Protein AF-G8G8V9-F1 (afdb_monomer_lite)

pLDDT: mean 73.93, std 23.08, range [35.62, 98.62]

Structure (mmCIF, N/CA/C/O backbone):
data_AF-G8G8V9-F1
#
_entry.id   AF-G8G8V9-F1
#
loop_
_atom_site.group_PDB
_atom_site.id
_atom_site.type_symbol
_atom_site.label_atom_id
_atom_site.label_alt_id
_atom_site.label_comp_id
_atom_site.label_asym_id
_atom_site.label_entity_id
_atom_site.label_seq_id
_atom_site.pdbx_PDB_ins_code
_atom_site.Cartn_x
_atom_site.Cartn_y
_atom_site.Cartn_z
_atom_site.occupancy
_atom_site.B_iso_or_equiv
_atom_site.auth_seq_id
_atom_site.auth_comp_id
_atom_site.auth_asym_id
_atom_site.auth_atom_id
_atom_site.pdbx_PDB_model_num
ATOM 1 N N . MET A 1 1 ? -20.267 4.477 16.273 1.00 53.75 1 MET A N 1
ATOM 2 C CA . MET A 1 1 ? -20.457 4.510 14.798 1.00 53.75 1 MET A CA 1
ATOM 3 C C . MET A 1 1 ? -21.806 5.152 14.469 1.00 53.75 1 MET A C 1
ATOM 5 O O . MET A 1 1 ? -22.716 5.015 15.273 1.00 53.75 1 MET A O 1
ATOM 9 N N . LYS A 1 2 ? -21.961 5.854 13.332 1.00 58.84 2 LYS A N 1
ATOM 10 C CA . LYS A 1 2 ? -23.275 6.375 12.894 1.00 58.84 2 LYS A CA 1
ATOM 11 C C . LYS A 1 2 ? -24.056 5.266 12.186 1.00 58.84 2 LYS A C 1
ATOM 13 O O . LYS A 1 2 ? -23.581 4.728 11.192 1.00 58.84 2 LYS A O 1
ATOM 18 N N . LEU A 1 3 ? -25.233 4.934 12.708 1.00 67.25 3 LEU A N 1
ATOM 19 C CA . LEU A 1 3 ? -26.160 3.991 12.079 1.00 67.25 3 LEU A CA 1
ATOM 20 C C . LEU A 1 3 ? -26.770 4.607 10.803 1.00 67.25 3 LEU A C 1
ATOM 22 O O . LEU A 1 3 ? -26.912 5.832 10.729 1.00 67.25 3 LEU A O 1
ATOM 26 N N . PRO A 1 4 ? -27.129 3.787 9.799 1.00 73.88 4 PRO A N 1
ATOM 27 C CA . PRO A 1 4 ? -27.747 4.276 8.571 1.00 73.88 4 PRO A CA 1
ATOM 28 C C . PRO A 1 4 ? -29.071 5.001 8.853 1.00 73.88 4 PRO A C 1
ATOM 30 O O . PRO A 1 4 ? -29.850 4.602 9.719 1.00 73.88 4 PRO A O 1
ATOM 33 N N . SER A 1 5 ? -29.348 6.056 8.079 1.00 70.88 5 SER A N 1
ATOM 34 C CA . SER A 1 5 ? -30.536 6.917 8.220 1.00 70.88 5 SER A CA 1
ATOM 35 C C . SER A 1 5 ? -31.873 6.189 8.018 1.00 70.88 5 SER A C 1
ATOM 37 O O . SER A 1 5 ? -32.921 6.721 8.379 1.00 70.88 5 SER A O 1
ATOM 39 N N . SER A 1 6 ? -31.847 4.961 7.492 1.00 74.81 6 SER A N 1
ATOM 40 C CA . SER A 1 6 ? -33.003 4.063 7.385 1.00 74.81 6 SER A CA 1
ATOM 41 C C . SER A 1 6 ? -33.530 3.572 8.743 1.00 74.81 6 SER A C 1
ATOM 43 O O . SER A 1 6 ? -34.653 3.067 8.823 1.00 74.81 6 SER A O 1
ATOM 45 N N . VAL A 1 7 ? -32.762 3.737 9.827 1.00 77.56 7 VAL A N 1
ATOM 46 C CA . VAL A 1 7 ? -33.172 3.399 11.193 1.00 77.56 7 VAL A CA 1
ATOM 47 C C . VAL A 1 7 ? -33.622 4.676 11.906 1.00 77.56 7 VAL A C 1
ATOM 49 O O . VAL A 1 7 ? -32.815 5.528 12.261 1.00 77.56 7 VAL A O 1
ATOM 52 N N . GLY A 1 8 ? -34.930 4.835 12.119 1.00 87.25 8 GLY A N 1
ATOM 53 C CA . GLY A 1 8 ? -35.471 6.019 12.797 1.00 87.25 8 GLY A CA 1
ATOM 54 C C . GLY A 1 8 ? -34.939 6.198 14.230 1.00 87.25 8 GLY A C 1
ATOM 55 O O . GLY A 1 8 ? -34.681 5.218 14.929 1.00 87.25 8 GLY A O 1
ATOM 56 N N . GLN A 1 9 ? -34.850 7.448 14.704 1.00 86.69 9 GLN A N 1
ATOM 57 C CA . GLN A 1 9 ? -34.259 7.818 16.007 1.00 86.69 9 GLN A CA 1
ATOM 58 C C . GLN A 1 9 ? -34.787 7.007 17.203 1.00 86.69 9 GLN A C 1
ATOM 60 O O . GLN A 1 9 ? -34.019 6.653 18.092 1.00 86.69 9 GLN A O 1
ATOM 65 N N . LYS A 1 10 ? -36.084 6.667 17.229 1.00 88.75 10 LYS A N 1
ATOM 66 C CA . LYS A 1 10 ? -36.675 5.845 18.301 1.00 88.75 10 LYS A CA 1
ATOM 67 C C . LYS A 1 10 ? -36.079 4.433 18.348 1.00 88.75 10 LYS A C 1
ATOM 69 O O . LYS A 1 10 ? -35.843 3.911 19.431 1.00 88.75 10 LYS A O 1
ATOM 74 N N . LYS A 1 11 ? -35.824 3.831 17.182 1.00 89.12 11 LYS A N 1
ATOM 75 C CA . LYS A 1 11 ? -35.184 2.512 17.077 1.00 89.12 11 LYS A CA 1
ATOM 76 C C . LYS A 1 11 ? -33.714 2.587 17.477 1.00 89.12 11 LYS A C 1
ATOM 78 O O . LYS A 1 11 ? -33.251 1.691 18.165 1.00 89.12 11 LYS A O 1
ATOM 83 N N . ILE A 1 12 ? -33.025 3.671 17.110 1.00 90.12 12 ILE A N 1
ATOM 84 C CA . ILE A 1 12 ? -31.644 3.929 17.541 1.00 90.12 12 ILE A CA 1
ATOM 85 C C . ILE A 1 12 ? -31.573 3.979 19.072 1.00 90.12 12 ILE A C 1
ATOM 87 O O . ILE A 1 12 ? -30.848 3.189 19.659 1.00 90.12 12 ILE A O 1
ATOM 91 N N . LYS A 1 13 ? -32.400 4.807 19.724 1.00 88.25 13 LYS A N 1
ATOM 92 C CA . LYS A 1 13 ? -32.413 4.910 21.194 1.00 88.25 13 LYS A CA 1
ATOM 93 C C . LYS A 1 13 ? -32.796 3.610 21.901 1.00 88.25 13 LYS A C 1
ATOM 95 O O . LYS A 1 13 ? -32.244 3.306 22.949 1.00 88.25 13 LYS A O 1
ATOM 100 N N . ALA A 1 14 ? -33.735 2.844 21.342 1.00 91.81 14 ALA A N 1
ATOM 101 C CA . ALA A 1 14 ? -34.087 1.533 21.888 1.00 91.81 14 ALA A CA 1
ATOM 102 C C . ALA A 1 14 ? -32.897 0.563 21.825 1.00 91.81 14 ALA A C 1
ATOM 104 O O . ALA A 1 14 ? -32.647 -0.165 22.777 1.00 91.81 14 ALA A O 1
ATOM 105 N N . LEU A 1 15 ? -32.138 0.595 20.729 1.00 89.56 15 LEU A N 1
ATOM 106 C CA . LEU A 1 15 ? -30.938 -0.216 20.565 1.00 89.56 15 LEU A CA 1
ATOM 107 C C . LEU A 1 15 ? -29.834 0.212 21.541 1.00 89.56 15 LEU A C 1
ATOM 109 O O . LEU A 1 15 ? -29.215 -0.640 22.167 1.00 89.56 15 LEU A O 1
ATOM 113 N N . GLU A 1 16 ? -29.628 1.520 21.717 1.00 90.44 16 GLU A N 1
ATOM 114 C CA . GLU A 1 16 ? -28.670 2.058 22.690 1.00 90.44 16 GLU A CA 1
ATOM 115 C C . GLU A 1 16 ? -29.008 1.623 24.123 1.00 90.44 16 GLU A C 1
ATOM 117 O O . GLU A 1 16 ? -28.125 1.195 24.862 1.00 90.44 16 GLU A O 1
ATOM 122 N N . GLN A 1 17 ? -30.293 1.672 24.489 1.00 92.25 17 GLN A N 1
ATOM 123 C CA . GLN A 1 17 ? -30.789 1.228 25.791 1.00 92.25 17 GLN A CA 1
ATOM 124 C C . GLN A 1 17 ? -30.564 -0.277 26.011 1.00 92.25 17 GLN A C 1
ATOM 126 O O . GLN A 1 17 ? -30.073 -0.670 27.065 1.00 92.25 17 GLN A O 1
ATOM 131 N N . MET A 1 18 ? -30.856 -1.114 25.008 1.00 93.25 18 MET A N 1
ATOM 132 C CA . MET A 1 18 ? -30.611 -2.562 25.081 1.00 93.25 18 MET A CA 1
ATOM 133 C C . MET A 1 18 ? -29.121 -2.898 25.221 1.00 93.25 18 MET A C 1
ATOM 135 O O . MET A 1 18 ? -28.762 -3.806 25.965 1.00 93.25 18 MET A O 1
ATOM 139 N N . LEU A 1 19 ? -28.243 -2.173 24.519 1.00 91.00 19 LEU A N 1
ATOM 140 C CA . LEU A 1 19 ? -26.793 -2.343 24.653 1.00 91.00 19 LEU A CA 1
ATOM 141 C C . LEU A 1 19 ? -26.322 -1.9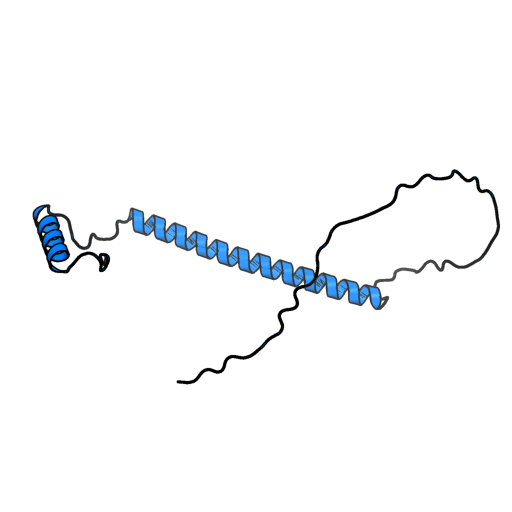76 26.065 1.00 91.00 19 LEU A C 1
ATOM 143 O O . LEU A 1 19 ? -25.534 -2.719 26.648 1.00 91.00 19 LEU A O 1
ATOM 147 N N . LEU A 1 20 ? -26.867 -0.897 26.638 1.00 90.88 20 LEU A N 1
ATOM 148 C CA . LEU A 1 20 ? -26.600 -0.501 28.021 1.00 90.88 20 LEU A CA 1
ATOM 149 C C . LEU A 1 20 ? -27.019 -1.588 29.025 1.00 90.88 20 LEU A C 1
ATOM 151 O O . LEU A 1 20 ? -26.259 -1.907 29.935 1.00 90.88 20 LEU A O 1
ATOM 155 N N . GLU A 1 21 ? -28.210 -2.170 28.851 1.00 93.81 21 GLU A N 1
ATOM 156 C CA . GLU A 1 21 ? -28.740 -3.239 29.713 1.00 93.81 21 GLU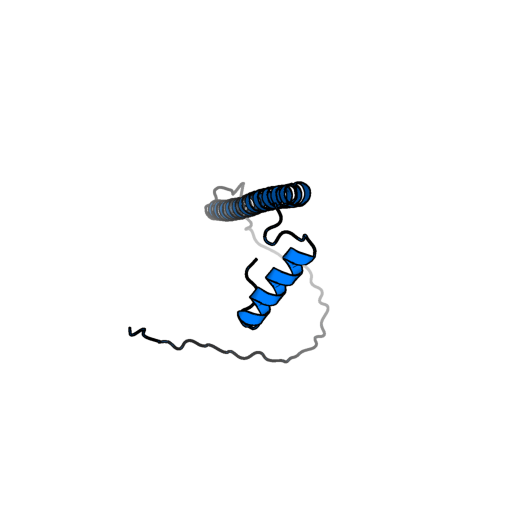 A CA 1
ATOM 157 C C . GLU A 1 21 ? -27.897 -4.520 29.661 1.00 93.81 21 GLU A C 1
ATOM 159 O O . GLU A 1 21 ? -27.762 -5.213 30.667 1.00 93.81 21 GLU A O 1
ATOM 164 N N . LEU A 1 22 ? -27.288 -4.812 28.509 1.00 91.88 22 LEU A N 1
ATOM 165 C CA . LEU A 1 22 ? -26.368 -5.936 28.320 1.00 91.88 22 LEU A CA 1
ATOM 166 C C . LEU A 1 22 ? -24.932 -5.634 28.790 1.00 91.88 22 LEU A C 1
ATOM 168 O O . LEU A 1 22 ? -24.064 -6.498 28.672 1.00 91.88 22 LEU A O 1
ATOM 172 N N . GLY A 1 23 ? -24.662 -4.427 29.302 1.00 84.56 23 GLY A N 1
ATOM 173 C CA . GLY A 1 23 ? -23.324 -3.996 29.715 1.00 84.56 23 GLY A CA 1
ATOM 174 C C . GLY A 1 23 ? -22.353 -3.786 28.548 1.00 84.56 23 GLY A C 1
ATOM 175 O O . GLY A 1 23 ? -21.141 -3.779 28.753 1.00 84.56 23 GLY A O 1
ATOM 176 N N . VAL A 1 24 ? -22.868 -3.634 27.325 1.00 86.88 24 VAL A N 1
ATOM 177 C CA . VAL A 1 24 ? -22.065 -3.405 26.121 1.00 86.88 24 VAL A CA 1
ATOM 178 C C . VAL A 1 24 ? -21.821 -1.909 25.958 1.00 86.88 24 VAL A C 1
ATOM 180 O O . VAL A 1 24 ? -22.754 -1.113 25.848 1.00 86.88 24 VAL A O 1
ATOM 183 N N . GLU A 1 25 ? -20.549 -1.521 25.916 1.00 83.38 25 GLU A N 1
ATOM 184 C CA . GLU A 1 25 ? -20.152 -0.131 25.716 1.00 83.38 25 GLU A CA 1
ATOM 185 C C . GLU A 1 25 ? -20.573 0.372 24.321 1.00 83.38 25 GLU A C 1
ATOM 187 O O . GLU A 1 25 ? -20.298 -0.255 23.299 1.00 83.38 25 GLU A O 1
ATOM 192 N N . LEU A 1 26 ? -21.231 1.535 24.267 1.00 80.38 26 LEU A N 1
ATOM 193 C CA . LEU A 1 26 ? -21.700 2.179 23.024 1.00 80.38 26 LEU A CA 1
ATOM 194 C C . LEU A 1 26 ? -20.558 2.692 22.133 1.00 80.38 26 LEU A C 1
ATOM 196 O O . LEU A 1 26 ? -20.710 2.861 20.918 1.00 80.38 26 LEU A O 1
ATOM 200 N N . SER A 1 27 ? -19.417 2.966 22.752 1.00 76.75 27 SER A N 1
ATOM 201 C CA . SER A 1 27 ? -18.197 3.458 22.129 1.00 76.75 27 SER A CA 1
ATOM 202 C C . SER A 1 27 ? -17.018 2.652 22.663 1.00 76.75 27 SER A C 1
ATOM 204 O O . SER A 1 27 ? -16.251 3.187 23.460 1.00 76.75 27 SER A O 1
ATOM 206 N N . PRO A 1 28 ? -16.891 1.371 22.274 1.00 77.31 28 PRO A N 1
ATOM 207 C CA . PRO A 1 28 ? -15.802 0.550 22.767 1.00 77.31 28 PRO A CA 1
ATOM 208 C C . PRO A 1 28 ? -14.474 1.216 22.423 1.00 77.31 28 PRO A C 1
ATOM 210 O O . PRO A 1 28 ? -14.281 1.715 21.306 1.00 77.31 28 PRO A O 1
ATOM 213 N N . THR A 1 29 ? -13.567 1.232 23.395 1.00 78.38 29 THR A N 1
ATOM 214 C CA . THR A 1 29 ? -12.202 1.704 23.161 1.00 78.38 29 THR A CA 1
ATOM 215 C C . THR A 1 29 ? -11.575 0.849 22.050 1.00 78.38 29 THR A C 1
ATOM 217 O O . THR A 1 29 ? -11.734 -0.375 22.083 1.00 78.38 29 THR A O 1
ATOM 220 N N . PRO A 1 30 ? -10.896 1.446 21.048 1.00 80.50 30 PRO A N 1
ATOM 221 C CA . PRO A 1 30 ? -10.215 0.677 20.014 1.00 80.50 30 PRO A CA 1
ATOM 222 C C . PRO A 1 30 ? -9.285 -0.345 20.664 1.00 80.50 30 PRO A C 1
ATOM 224 O O . PRO A 1 30 ? -8.449 0.024 21.489 1.00 80.50 30 PRO A O 1
ATOM 227 N N . THR A 1 31 ? -9.448 -1.621 20.323 1.00 88.06 31 THR A N 1
ATOM 228 C CA . THR A 1 31 ? -8.590 -2.669 20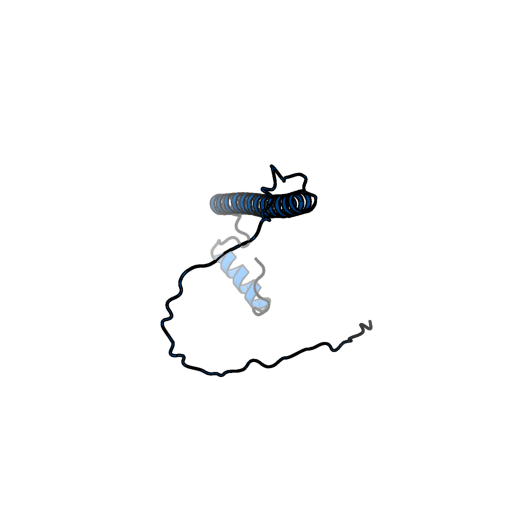.875 1.00 88.06 31 THR A CA 1
ATOM 229 C C . THR A 1 31 ? -7.159 -2.466 20.390 1.00 88.06 31 THR A C 1
ATOM 231 O O . THR A 1 31 ? -6.936 -2.050 19.250 1.00 88.06 31 THR A O 1
ATOM 234 N N . GLU A 1 32 ? -6.180 -2.763 21.245 1.00 90.19 32 GLU A N 1
ATOM 235 C CA . GLU A 1 32 ? -4.760 -2.617 20.896 1.00 90.19 32 GLU A CA 1
ATOM 236 C C . GLU A 1 32 ? -4.403 -3.408 19.632 1.00 90.19 32 GLU A C 1
ATOM 238 O O 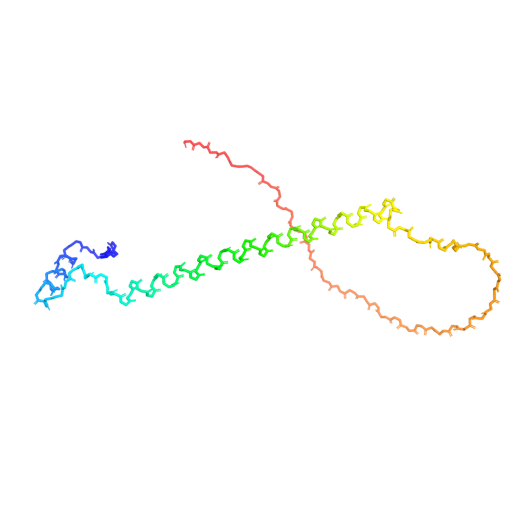. GLU A 1 32 ? -3.686 -2.903 18.772 1.00 90.19 32 GLU A O 1
ATOM 243 N N . GLU A 1 33 ? -4.980 -4.600 19.470 1.00 92.25 33 GLU A N 1
ATOM 244 C CA . GLU A 1 33 ? -4.825 -5.442 18.280 1.00 92.25 33 GLU A CA 1
ATOM 245 C C . GLU A 1 33 ? -5.322 -4.745 17.004 1.00 92.25 33 GLU A C 1
ATOM 247 O O . GLU A 1 33 ? -4.600 -4.685 16.009 1.00 92.25 33 GLU A O 1
ATOM 252 N N . LEU A 1 34 ? -6.517 -4.142 17.040 1.00 91.50 34 LEU A N 1
ATOM 253 C CA . LEU A 1 34 ? -7.070 -3.430 15.887 1.00 91.50 34 LEU A CA 1
ATOM 254 C C . LEU A 1 34 ? -6.219 -2.206 15.530 1.00 91.50 34 LEU A C 1
ATOM 256 O O . LEU A 1 34 ? -5.976 -1.932 14.355 1.00 91.50 34 LEU A O 1
ATOM 260 N N . VAL A 1 35 ? -5.755 -1.473 16.544 1.00 93.56 35 VAL A N 1
ATOM 261 C CA . VAL A 1 35 ? -4.864 -0.321 16.359 1.00 93.56 35 VAL A CA 1
ATOM 262 C C . VAL A 1 35 ? -3.527 -0.763 15.763 1.00 93.56 35 VAL A C 1
ATOM 264 O O . VAL A 1 35 ? -3.007 -0.086 14.875 1.00 93.56 35 VAL A O 1
ATOM 267 N N . HIS A 1 36 ? -2.976 -1.890 16.213 1.00 95.06 36 HIS A N 1
ATOM 268 C CA . HIS A 1 36 ? -1.733 -2.445 15.689 1.00 95.06 36 HIS A CA 1
ATOM 269 C C . HIS A 1 36 ? -1.871 -2.831 14.212 1.00 95.06 36 HIS A C 1
ATOM 271 O O . HIS A 1 36 ? -1.152 -2.279 13.380 1.00 95.06 36 HIS A O 1
ATOM 277 N N . MET A 1 37 ? -2.865 -3.660 13.874 1.00 95.88 37 MET A N 1
ATOM 278 C CA . MET A 1 37 ? -3.138 -4.084 12.494 1.00 95.88 37 MET A CA 1
ATOM 279 C C . MET A 1 37 ? -3.371 -2.896 11.555 1.00 95.88 37 MET A C 1
ATOM 281 O O . MET A 1 37 ? -2.899 -2.880 10.420 1.00 95.88 37 MET A O 1
ATOM 285 N N . PHE A 1 38 ? -4.092 -1.871 12.019 1.00 95.50 38 PHE A N 1
ATOM 286 C CA . PHE A 1 38 ? -4.343 -0.680 11.213 1.00 95.50 38 PHE A CA 1
ATOM 287 C C . PHE A 1 38 ? -3.064 0.131 10.961 1.00 95.50 38 PHE A C 1
ATOM 289 O O . PHE A 1 38 ? -2.873 0.670 9.870 1.00 95.50 38 PHE A O 1
ATOM 296 N N . ASN A 1 39 ? -2.176 0.224 11.951 1.00 95.50 39 ASN A N 1
ATOM 297 C CA . ASN A 1 39 ? -0.901 0.921 11.803 1.00 95.50 39 ASN A CA 1
ATOM 298 C C . ASN A 1 39 ? 0.095 0.156 10.926 1.00 95.50 39 ASN A C 1
ATOM 300 O O . ASN A 1 39 ? 0.843 0.795 10.182 1.00 95.50 39 ASN A O 1
ATOM 304 N N . GLU A 1 40 ? 0.086 -1.174 10.984 1.00 98.06 40 GLU A N 1
ATOM 305 C CA . GLU A 1 40 ? 0.857 -2.035 10.086 1.00 98.06 40 GLU A CA 1
ATOM 306 C C . GLU A 1 40 ? 0.400 -1.824 8.638 1.00 98.06 40 GLU A C 1
ATOM 308 O O . GLU A 1 40 ? 1.184 -1.366 7.808 1.00 98.06 40 GLU A O 1
ATOM 313 N N . LEU A 1 41 ? -0.908 -1.945 8.382 1.00 98.12 41 LEU A N 1
ATOM 314 C CA . LEU A 1 41 ? -1.496 -1.662 7.071 1.00 98.12 41 LEU A CA 1
ATOM 315 C C . LEU A 1 41 ? -1.170 -0.245 6.576 1.00 98.12 41 LEU A C 1
ATOM 317 O O . LEU A 1 41 ? -0.862 -0.041 5.403 1.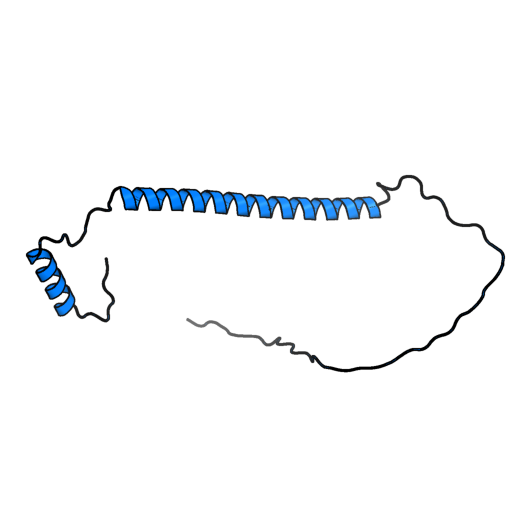00 98.12 41 LEU A O 1
ATOM 321 N N . ARG A 1 42 ? -1.235 0.762 7.454 1.00 97.94 42 ARG A N 1
ATOM 322 C CA . ARG A 1 42 ? -0.880 2.141 7.093 1.00 97.94 42 ARG A CA 1
ATOM 323 C C . ARG A 1 42 ? 0.582 2.245 6.656 1.00 97.94 42 ARG A C 1
ATOM 325 O O . ARG A 1 42 ? 0.866 2.971 5.708 1.00 97.94 42 ARG A O 1
ATOM 332 N N . SER A 1 43 ? 1.483 1.544 7.338 1.00 98.44 43 SER A N 1
ATOM 333 C CA . SER A 1 43 ? 2.910 1.524 7.002 1.00 98.44 43 SER A CA 1
ATOM 334 C C . SER A 1 43 ? 3.145 0.854 5.645 1.00 98.44 43 SER A C 1
ATOM 336 O O . SER A 1 43 ? 3.853 1.413 4.809 1.00 98.44 43 SER A O 1
ATOM 338 N N . ASP A 1 44 ? 2.458 -0.257 5.371 1.00 98.31 44 ASP A N 1
ATOM 339 C CA . ASP A 1 44 ? 2.514 -0.944 4.075 1.00 98.31 44 ASP A CA 1
ATOM 340 C C . ASP A 1 44 ? 2.004 -0.068 2.927 1.00 98.31 44 ASP A C 1
ATOM 342 O O . ASP A 1 44 ? 2.606 -0.013 1.854 1.00 98.31 44 ASP A O 1
ATOM 346 N N . LEU A 1 45 ? 0.904 0.657 3.145 1.00 98.31 45 LEU A N 1
ATOM 347 C CA . LEU A 1 45 ? 0.351 1.569 2.144 1.00 98.31 45 LEU A CA 1
ATOM 348 C C . LEU A 1 45 ? 1.294 2.735 1.835 1.00 98.31 45 LEU A C 1
ATOM 350 O O . LEU A 1 45 ? 1.383 3.149 0.677 1.00 98.31 45 LEU A O 1
ATOM 354 N N . VAL A 1 46 ? 1.998 3.256 2.844 1.00 98.50 46 VAL A N 1
ATOM 355 C CA . VAL A 1 46 ? 3.027 4.288 2.648 1.00 98.50 46 VAL A CA 1
ATOM 356 C C . VAL A 1 46 ? 4.166 3.731 1.798 1.00 98.50 46 VAL A C 1
ATOM 358 O O . VAL A 1 46 ? 4.481 4.318 0.764 1.00 98.50 46 VAL A O 1
ATOM 361 N N . LEU A 1 47 ? 4.705 2.563 2.161 1.00 98.44 47 LEU A N 1
ATOM 362 C CA . LEU A 1 47 ? 5.770 1.908 1.401 1.00 98.44 47 LEU A CA 1
ATOM 363 C C . LEU A 1 47 ? 5.352 1.640 -0.052 1.00 98.44 47 LEU A C 1
ATOM 365 O O . LEU A 1 47 ? 6.099 1.918 -0.988 1.00 98.44 47 LEU A O 1
ATOM 369 N N . LEU A 1 48 ? 4.132 1.143 -0.264 1.00 98.38 48 LEU A N 1
ATOM 370 C CA . LEU A 1 48 ? 3.589 0.912 -1.600 1.00 98.38 48 LEU A CA 1
ATOM 371 C C . LEU A 1 48 ? 3.555 2.202 -2.428 1.00 98.38 48 LEU A C 1
ATOM 373 O O . LEU A 1 48 ? 3.862 2.179 -3.620 1.00 98.38 48 LEU A O 1
ATOM 377 N N . TYR A 1 49 ? 3.172 3.325 -1.818 1.00 98.62 49 TYR A N 1
ATOM 378 C CA . TYR A 1 49 ? 3.127 4.610 -2.507 1.00 98.62 49 TYR A CA 1
ATOM 379 C C . TYR A 1 49 ? 4.527 5.098 -2.895 1.00 98.62 49 TYR A C 1
ATOM 381 O O . TYR A 1 49 ? 4.729 5.521 -4.036 1.00 98.62 49 TYR A O 1
ATOM 389 N N . GLU A 1 50 ? 5.497 4.976 -1.988 1.00 98.56 50 GLU A N 1
ATOM 390 C CA . GLU A 1 50 ? 6.904 5.294 -2.252 1.00 98.56 50 GLU A CA 1
ATOM 391 C C . GLU A 1 50 ? 7.460 4.450 -3.404 1.00 98.56 50 GLU A C 1
ATOM 393 O O . GLU A 1 50 ? 8.055 4.991 -4.337 1.00 98.56 50 GLU A O 1
ATOM 398 N N . LEU A 1 51 ? 7.188 3.139 -3.408 1.00 98.62 51 LEU A N 1
ATOM 399 C CA . LEU A 1 51 ? 7.592 2.246 -4.495 1.00 98.62 51 LEU A CA 1
ATOM 400 C C . LEU A 1 51 ? 6.949 2.640 -5.825 1.00 98.62 51 LEU A C 1
ATOM 402 O O . LEU A 1 51 ? 7.641 2.719 -6.837 1.00 98.62 51 LEU A O 1
ATOM 406 N N . LYS A 1 52 ? 5.642 2.926 -5.840 1.00 98.62 52 LYS A N 1
ATOM 407 C CA . LYS A 1 52 ? 4.957 3.376 -7.061 1.00 98.62 52 LYS A CA 1
ATOM 408 C C . LYS A 1 52 ? 5.577 4.656 -7.612 1.00 98.62 52 LYS A C 1
ATOM 410 O O . LYS A 1 52 ? 5.745 4.775 -8.824 1.00 98.62 52 LYS A O 1
ATOM 415 N N . GLN A 1 53 ? 5.924 5.598 -6.738 1.00 98.62 53 GLN A N 1
ATOM 416 C CA . GLN A 1 53 ? 6.566 6.844 -7.137 1.00 98.62 53 GLN A CA 1
ATOM 417 C C . GLN A 1 53 ? 7.985 6.606 -7.670 1.00 98.62 53 GLN A C 1
ATOM 419 O O . GLN A 1 53 ? 8.342 7.164 -8.708 1.00 98.62 53 GLN A O 1
ATOM 424 N N . ALA A 1 54 ? 8.763 5.737 -7.020 1.00 98.50 54 ALA A N 1
ATOM 425 C CA . ALA A 1 54 ? 10.087 5.344 -7.489 1.00 98.50 5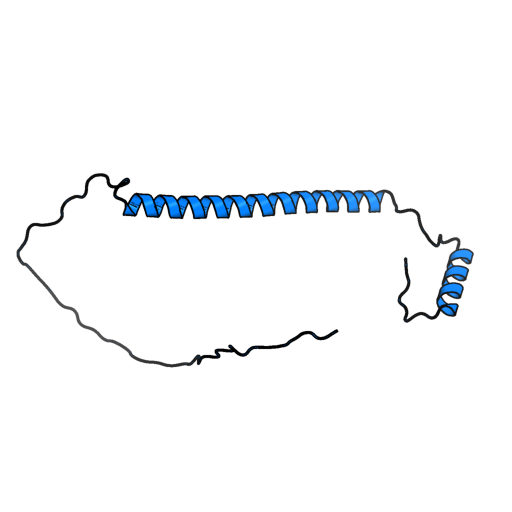4 ALA A CA 1
ATOM 426 C C . ALA A 1 54 ? 10.024 4.669 -8.870 1.00 98.50 54 ALA A C 1
ATOM 428 O O . ALA A 1 54 ? 10.775 5.046 -9.767 1.00 98.50 54 ALA A O 1
ATOM 429 N N . CYS A 1 55 ? 9.083 3.741 -9.080 1.00 98.50 55 CYS A N 1
ATOM 430 C CA . CYS A 1 55 ? 8.860 3.101 -10.378 1.00 98.50 55 CYS A CA 1
ATOM 431 C C . CYS A 1 55 ? 8.533 4.125 -11.471 1.00 98.50 55 CYS A C 1
ATOM 433 O O . CYS A 1 55 ? 9.182 4.124 -12.515 1.00 98.50 55 CYS A O 1
ATOM 435 N N . ALA A 1 56 ? 7.586 5.032 -11.213 1.00 98.56 56 ALA A N 1
ATOM 436 C CA . ALA A 1 56 ? 7.226 6.079 -12.167 1.00 98.56 56 ALA A CA 1
ATOM 437 C C . ALA A 1 56 ? 8.424 6.985 -12.510 1.00 98.56 56 ALA A C 1
ATOM 439 O O . ALA A 1 56 ? 8.611 7.358 -13.670 1.00 98.56 56 ALA A O 1
ATOM 440 N N . ASN A 1 57 ? 9.272 7.304 -11.525 1.00 98.56 57 ASN A N 1
ATOM 441 C CA . ASN A 1 57 ? 10.486 8.080 -11.763 1.00 98.56 57 ASN A CA 1
ATOM 442 C C . ASN A 1 57 ? 11.493 7.323 -12.644 1.00 98.56 57 ASN A C 1
ATOM 444 O O . ASN A 1 57 ? 12.020 7.887 -13.599 1.00 98.56 57 ASN A O 1
ATOM 448 N N . CYS A 1 58 ? 11.719 6.034 -12.378 1.00 98.62 58 CYS A N 1
ATOM 449 C CA . CYS A 1 58 ? 12.606 5.209 -13.200 1.00 98.62 58 CYS A CA 1
ATOM 450 C C . CYS A 1 58 ? 12.116 5.094 -14.652 1.00 98.62 58 CYS A C 1
ATOM 452 O O . CYS A 1 58 ? 12.921 5.170 -15.581 1.00 98.62 58 CYS A O 1
ATOM 454 N N . GLU A 1 59 ? 10.809 4.933 -14.865 1.00 98.56 59 GLU A N 1
ATOM 455 C CA . GLU A 1 59 ? 10.217 4.906 -16.207 1.00 98.56 59 GLU A CA 1
ATOM 456 C C . GLU A 1 59 ? 10.447 6.224 -16.953 1.00 98.56 59 GLU A C 1
ATOM 458 O O . GLU A 1 59 ? 10.855 6.210 -18.119 1.00 98.56 59 GLU A O 1
ATOM 463 N N . TYR A 1 60 ? 10.246 7.354 -16.271 1.00 98.62 60 TYR A N 1
ATOM 464 C CA . TYR A 1 60 ? 10.503 8.679 -16.826 1.00 98.62 60 TYR A CA 1
ATOM 465 C C . TYR A 1 60 ? 11.979 8.869 -17.202 1.00 98.62 60 TYR A C 1
ATOM 467 O O . TYR A 1 60 ? 12.288 9.256 -18.332 1.00 98.62 60 TYR A O 1
ATOM 475 N N . GLU A 1 61 ? 12.904 8.558 -16.292 1.00 98.44 61 GLU A N 1
ATOM 476 C CA . GLU A 1 61 ? 14.344 8.675 -16.546 1.00 98.44 61 GLU A CA 1
ATOM 477 C C . GLU A 1 61 ? 14.787 7.804 -17.725 1.00 98.44 61 GLU A C 1
ATOM 479 O O . GLU A 1 61 ? 15.567 8.242 -18.573 1.00 98.44 61 GLU A O 1
ATOM 484 N N . LEU A 1 62 ? 14.241 6.592 -17.830 1.00 98.31 62 LEU A N 1
ATOM 485 C CA . LEU A 1 62 ? 14.518 5.673 -18.925 1.00 98.31 62 LEU A CA 1
ATOM 486 C C . LEU A 1 62 ? 13.986 6.195 -20.268 1.00 98.31 62 LEU A C 1
ATOM 488 O O . LEU A 1 62 ? 14.695 6.119 -21.275 1.00 98.31 62 LEU A O 1
ATOM 492 N N . GLN A 1 63 ? 12.777 6.758 -20.304 1.00 98.44 63 GLN A N 1
ATOM 493 C CA . GLN A 1 63 ? 12.245 7.413 -21.506 1.00 98.44 63 GLN A CA 1
ATOM 494 C C . GLN A 1 63 ? 13.095 8.623 -21.912 1.00 98.44 63 GLN A C 1
ATOM 496 O O . GLN A 1 63 ? 13.463 8.758 -23.082 1.00 98.44 63 GLN A O 1
ATOM 501 N N . MET A 1 64 ? 13.471 9.464 -20.948 1.00 98.19 64 MET A N 1
ATOM 502 C CA . MET A 1 64 ? 14.340 10.618 -21.176 1.00 98.19 64 MET A CA 1
ATOM 503 C C . MET A 1 64 ? 15.705 10.190 -21.737 1.00 98.19 64 MET A C 1
ATOM 505 O O . MET A 1 64 ? 16.213 10.799 -22.684 1.00 98.19 64 MET A O 1
ATOM 509 N N . LEU A 1 65 ? 16.287 9.115 -21.196 1.00 98.00 65 LEU A N 1
ATOM 510 C CA . LEU A 1 65 ? 17.562 8.578 -21.659 1.00 98.00 65 LEU A CA 1
ATOM 511 C C . LEU A 1 65 ? 17.467 8.028 -23.088 1.00 98.00 65 LEU A C 1
ATOM 513 O O . LEU A 1 65 ? 18.345 8.318 -23.901 1.00 98.00 65 LEU A O 1
ATOM 517 N N . ARG A 1 66 ? 16.390 7.301 -23.419 1.00 97.62 66 ARG A N 1
ATOM 518 C CA . ARG A 1 66 ? 16.119 6.818 -24.787 1.00 97.62 66 ARG A CA 1
ATOM 519 C C . ARG A 1 66 ? 16.031 7.971 -25.780 1.00 97.62 66 ARG A C 1
ATOM 521 O O . ARG A 1 66 ? 16.748 7.962 -26.777 1.00 97.62 66 ARG A O 1
ATOM 528 N N . HIS A 1 67 ? 15.253 9.006 -25.463 1.00 97.56 67 HIS A N 1
ATOM 529 C CA . HIS A 1 67 ? 15.126 10.179 -26.327 1.00 97.56 67 HIS A CA 1
ATOM 530 C C . HIS A 1 67 ? 16.479 10.881 -26.546 1.00 97.56 67 HIS A C 1
ATOM 532 O O . HIS A 1 67 ? 16.835 11.241 -27.671 1.00 97.56 67 HIS A O 1
ATOM 538 N N . ARG A 1 68 ? 17.278 11.042 -25.481 1.00 96.25 68 ARG A N 1
ATOM 539 C CA . ARG A 1 68 ? 18.628 11.619 -25.582 1.00 96.25 68 ARG A CA 1
ATOM 540 C C . ARG A 1 68 ? 19.551 10.758 -26.445 1.00 96.25 68 ARG A C 1
ATOM 542 O O . ARG A 1 68 ? 20.290 11.303 -27.263 1.00 96.25 68 ARG A O 1
ATOM 549 N N . HIS A 1 69 ? 19.508 9.440 -26.279 1.00 96.06 69 HIS A N 1
ATOM 550 C CA . HIS A 1 69 ? 20.292 8.506 -27.081 1.00 96.06 69 HIS A CA 1
ATOM 551 C C . HIS A 1 69 ? 19.922 8.594 -28.570 1.00 96.06 69 HIS A C 1
ATOM 553 O O . HIS A 1 69 ? 20.801 8.740 -29.415 1.00 96.06 69 HIS A O 1
ATOM 559 N N . GLU A 1 70 ? 18.631 8.596 -28.899 1.00 95.69 70 GLU A N 1
ATOM 560 C CA . GLU A 1 70 ? 18.140 8.744 -30.276 1.00 95.69 70 GLU A CA 1
ATOM 561 C C . GLU A 1 70 ? 18.525 10.094 -30.898 1.00 95.69 70 GLU A C 1
ATOM 563 O O . GLU A 1 70 ? 18.851 10.170 -32.084 1.00 95.69 70 GLU A O 1
ATOM 568 N N . ALA A 1 71 ? 18.521 11.176 -30.116 1.00 94.06 71 ALA A N 1
ATOM 569 C CA . ALA A 1 71 ? 19.001 12.478 -30.572 1.00 94.06 71 ALA A CA 1
ATOM 570 C C . ALA A 1 71 ? 20.507 12.457 -30.894 1.00 94.06 71 ALA A C 1
ATOM 572 O O . ALA A 1 71 ? 20.911 12.960 -31.941 1.00 94.06 71 ALA A O 1
ATOM 573 N N . LEU A 1 72 ? 21.329 11.831 -30.044 1.00 93.50 72 LEU A N 1
ATOM 574 C CA . LEU A 1 72 ? 22.775 11.701 -30.264 1.00 93.50 72 LEU A CA 1
ATOM 575 C C . LEU A 1 72 ? 23.115 10.792 -31.452 1.00 93.50 72 LEU A C 1
ATOM 577 O O . LEU A 1 72 ? 24.026 11.107 -32.219 1.00 93.50 72 LEU A O 1
ATOM 581 N N . ALA A 1 73 ? 22.369 9.699 -31.630 1.00 92.12 73 ALA A N 1
ATOM 582 C CA . ALA A 1 73 ? 22.500 8.821 -32.787 1.00 92.12 73 ALA A CA 1
ATOM 583 C C . ALA A 1 73 ? 22.180 9.573 -34.090 1.00 92.12 73 ALA A C 1
ATOM 585 O O . ALA A 1 73 ? 22.958 9.516 -35.039 1.00 92.12 73 ALA A O 1
ATOM 586 N N . ARG A 1 74 ? 21.089 10.356 -34.112 1.00 90.94 74 ARG A N 1
ATOM 587 C CA . ARG A 1 74 ? 20.723 11.207 -35.260 1.00 90.94 74 ARG A CA 1
ATOM 588 C C . ARG A 1 74 ? 21.727 12.325 -35.530 1.00 90.94 74 ARG A C 1
ATOM 590 O O . ARG A 1 74 ? 21.965 12.651 -36.686 1.00 90.94 74 ARG A O 1
ATOM 597 N N . ALA A 1 75 ? 22.332 12.891 -34.488 1.00 88.94 75 ALA A N 1
ATOM 598 C CA . ALA A 1 75 ? 23.366 13.917 -34.614 1.00 88.94 75 ALA A CA 1
ATOM 599 C C . ALA A 1 75 ? 24.723 13.366 -35.101 1.00 88.94 75 ALA A C 1
ATOM 601 O O . ALA A 1 75 ? 25.680 14.127 -35.213 1.00 88.94 75 ALA A O 1
ATOM 602 N N . GLY A 1 76 ? 24.837 12.054 -35.352 1.00 77.75 76 GLY A N 1
ATOM 603 C CA . GLY A 1 76 ? 26.077 11.414 -35.801 1.00 77.75 76 GLY A CA 1
ATOM 604 C C . GLY A 1 76 ? 27.163 11.318 -34.723 1.00 77.75 76 GLY A C 1
ATOM 605 O O . GLY A 1 76 ? 28.254 10.836 -35.002 1.00 77.75 76 GLY A O 1
ATOM 606 N N . VAL A 1 77 ? 26.871 11.728 -33.483 1.00 67.88 77 VAL A N 1
ATOM 607 C CA . VAL A 1 77 ? 27.833 11.763 -32.365 1.00 67.88 77 VAL A CA 1
ATOM 608 C C . VAL A 1 77 ? 28.161 10.358 -31.842 1.00 67.88 77 VAL A C 1
ATOM 610 O O . VAL A 1 77 ? 29.230 10.145 -31.281 1.00 67.88 77 VAL A O 1
ATOM 613 N N . LEU A 1 78 ? 27.275 9.381 -32.063 1.00 61.50 78 LEU A N 1
ATOM 614 C CA . LEU A 1 78 ? 27.507 7.966 -31.733 1.00 61.50 78 LEU A CA 1
ATOM 615 C C . LEU A 1 78 ? 28.020 7.135 -32.931 1.00 61.50 78 LEU A C 1
ATOM 617 O O . LEU A 1 78 ? 28.126 5.915 -32.832 1.00 61.50 78 LEU A O 1
ATOM 621 N N . GLY A 1 79 ? 28.344 7.775 -34.061 1.00 55.44 79 GLY A N 1
ATOM 622 C CA . GLY A 1 79 ? 28.865 7.112 -35.258 1.00 55.44 79 GLY A CA 1
ATOM 623 C C . GLY A 1 79 ? 30.372 6.838 -35.189 1.00 55.44 79 GLY A C 1
ATOM 624 O O . GLY A 1 79 ? 31.170 7.669 -35.612 1.00 55.44 79 GLY A O 1
ATOM 625 N N . GLY A 1 80 ? 30.762 5.652 -34.711 1.00 56.25 80 GLY A N 1
ATOM 626 C CA . GLY A 1 80 ? 32.018 4.993 -35.116 1.00 56.25 80 GLY A CA 1
ATOM 627 C C . GLY A 1 80 ? 31.877 4.380 -36.522 1.00 56.25 80 GLY A C 1
ATOM 628 O O . GLY A 1 80 ? 30.752 4.129 -36.949 1.00 56.25 80 GLY A O 1
ATOM 629 N N . PRO A 1 81 ? 32.982 4.197 -37.270 1.00 48.22 81 PRO A N 1
ATOM 630 C CA . PRO A 1 81 ? 33.095 4.593 -38.670 1.00 48.22 81 PRO A CA 1
ATOM 631 C C . PRO A 1 81 ? 32.012 3.972 -39.552 1.00 48.22 81 PRO A C 1
ATOM 633 O O . PRO A 1 81 ? 31.888 2.751 -39.653 1.00 48.22 81 PRO A O 1
ATOM 636 N N . ALA A 1 82 ? 31.283 4.843 -40.252 1.00 48.28 82 ALA A N 1
ATOM 637 C CA . ALA A 1 82 ? 30.548 4.465 -41.443 1.00 48.28 82 ALA A CA 1
ATOM 638 C C . ALA A 1 82 ? 31.518 3.733 -42.377 1.00 48.28 82 ALA A C 1
ATOM 640 O O . ALA A 1 82 ? 32.464 4.328 -42.890 1.00 48.28 82 ALA A O 1
ATOM 641 N N . THR A 1 83 ? 31.301 2.438 -42.580 1.00 49.06 83 THR A N 1
ATOM 642 C CA . THR A 1 83 ? 31.789 1.768 -43.779 1.00 49.06 83 THR A CA 1
ATOM 643 C C . THR A 1 83 ? 31.013 2.384 -44.942 1.00 49.06 83 THR A C 1
ATOM 645 O O . THR A 1 83 ? 29.787 2.258 -44.985 1.00 49.06 83 THR A O 1
ATOM 648 N N . PRO A 1 84 ? 31.664 3.113 -45.865 1.00 44.97 84 PRO A N 1
ATOM 649 C CA . PRO A 1 84 ? 30.966 3.608 -47.032 1.00 44.97 84 PRO A CA 1
ATOM 650 C C . PRO A 1 84 ? 30.742 2.415 -47.958 1.00 44.97 84 PRO A C 1
ATOM 652 O O . PRO A 1 84 ? 31.640 1.970 -48.670 1.00 44.97 84 PRO A O 1
ATOM 655 N N . ALA A 1 85 ? 29.528 1.876 -47.939 1.00 50.59 85 ALA A N 1
ATOM 656 C CA . ALA A 1 85 ? 29.038 1.084 -49.048 1.00 50.59 85 ALA A CA 1
ATOM 657 C C . ALA A 1 85 ? 28.871 2.019 -50.255 1.00 50.59 85 ALA A C 1
ATOM 659 O O . ALA A 1 85 ? 27.907 2.778 -50.307 1.00 50.59 85 ALA A O 1
ATOM 660 N N . SER A 1 86 ? 29.812 1.991 -51.206 1.00 45.94 86 SER A N 1
ATOM 661 C CA . SER A 1 86 ? 29.502 2.224 -52.624 1.00 45.94 86 SER A CA 1
ATOM 662 C C . SER A 1 86 ? 30.664 1.856 -53.554 1.00 45.94 86 SER A C 1
ATOM 664 O O . SER A 1 86 ? 31.756 2.413 -53.456 1.00 45.94 86 SER A O 1
ATOM 666 N N . GLY A 1 87 ? 30.392 0.944 -54.488 1.00 35.91 87 GLY A N 1
ATOM 667 C CA . GLY A 1 87 ? 31.238 0.574 -55.626 1.00 35.91 87 GLY A CA 1
ATOM 668 C C . GLY A 1 87 ? 30.617 -0.609 -56.399 1.00 35.91 87 GLY A C 1
ATOM 669 O O . GLY A 1 87 ? 30.392 -1.638 -55.768 1.00 35.91 87 GLY A O 1
ATOM 670 N N . PRO A 1 88 ? 30.273 -0.492 -57.702 1.00 52.34 88 PRO A N 1
ATOM 671 C CA . PRO A 1 88 ? 29.258 -1.344 -58.344 1.00 52.34 88 PRO A CA 1
ATOM 672 C C . PRO A 1 88 ? 29.775 -2.549 -59.172 1.00 52.34 88 PRO A C 1
ATOM 674 O O . PRO A 1 88 ? 30.801 -2.444 -59.838 1.00 52.34 88 PRO A O 1
ATOM 677 N N . ALA A 1 89 ? 28.917 -3.590 -59.236 1.00 39.34 89 ALA A N 1
ATOM 678 C CA . ALA A 1 89 ? 28.711 -4.618 -60.294 1.00 39.34 89 ALA A CA 1
ATOM 679 C C . ALA A 1 89 ? 29.793 -5.719 -60.528 1.00 39.34 89 ALA A C 1
ATOM 681 O O . ALA A 1 89 ? 30.936 -5.506 -60.136 1.00 39.34 89 ALA A O 1
ATOM 682 N N . PRO A 1 90 ? 29.514 -6.866 -61.221 1.00 45.78 90 PRO A N 1
ATOM 683 C CA . PRO A 1 90 ? 28.249 -7.411 -61.764 1.00 45.78 90 PRO A CA 1
ATOM 684 C C . PRO A 1 90 ? 27.953 -8.920 -61.463 1.00 45.78 90 PRO A C 1
ATOM 686 O O . PRO A 1 90 ? 28.823 -9.691 -61.085 1.00 45.78 90 PRO A O 1
ATOM 689 N N . ALA A 1 91 ? 26.696 -9.315 -61.721 1.00 42.91 91 ALA A N 1
ATOM 690 C CA . ALA A 1 91 ? 26.183 -10.617 -62.199 1.00 42.91 91 ALA A CA 1
ATOM 691 C C . ALA A 1 91 ? 26.698 -11.961 -61.621 1.00 42.91 91 ALA A C 1
ATOM 693 O O . ALA A 1 91 ? 27.808 -12.390 -61.927 1.00 42.91 91 ALA A O 1
ATOM 694 N N . SER A 1 92 ? 25.792 -12.751 -61.020 1.00 39.94 92 SER A N 1
ATOM 695 C CA . SER A 1 92 ? 25.351 -14.047 -61.589 1.00 39.94 92 SER A CA 1
ATOM 696 C C . SER A 1 92 ? 24.324 -14.790 -60.719 1.00 39.94 92 SER A C 1
ATOM 698 O O . SER A 1 92 ? 24.498 -14.913 -59.513 1.00 39.94 92 SER A O 1
ATOM 700 N N . ALA A 1 93 ? 23.343 -15.364 -61.427 1.00 38.88 93 ALA A N 1
ATOM 701 C CA . ALA A 1 93 ? 22.494 -16.515 -61.098 1.00 38.88 93 ALA A CA 1
ATOM 702 C C . ALA A 1 93 ? 21.276 -16.327 -60.163 1.00 38.88 93 ALA A C 1
ATOM 704 O O . ALA A 1 93 ? 21.359 -16.452 -58.946 1.00 38.88 93 ALA A O 1
ATOM 705 N N . GLU A 1 94 ? 20.105 -16.161 -60.796 1.00 40.09 94 GLU A N 1
ATOM 706 C CA . GLU A 1 94 ? 18.829 -16.747 -60.343 1.00 40.09 94 GLU A CA 1
ATOM 707 C C . GLU A 1 94 ? 18.931 -18.296 -60.266 1.00 40.09 94 GLU A C 1
ATOM 709 O O . GLU A 1 94 ? 19.800 -18.886 -60.917 1.00 40.09 94 GLU A O 1
ATOM 714 N N . PRO A 1 95 ? 18.046 -18.981 -59.512 1.00 44.06 95 PRO A N 1
ATOM 715 C CA . PRO A 1 95 ? 16.778 -19.411 -60.107 1.00 44.06 95 PRO A CA 1
ATOM 716 C C . PRO A 1 95 ? 15.541 -19.178 -59.228 1.00 44.06 95 PRO A C 1
ATOM 718 O O . PRO A 1 95 ? 15.547 -19.332 -58.007 1.00 44.06 95 PRO A O 1
ATOM 721 N N . ALA A 1 96 ? 14.461 -18.870 -59.938 1.00 42.97 96 ALA A N 1
ATOM 722 C CA . ALA A 1 96 ? 13.075 -18.797 -59.517 1.00 42.97 96 ALA A CA 1
ATOM 723 C C . ALA A 1 96 ? 12.541 -20.066 -58.829 1.00 42.97 96 ALA A C 1
ATOM 725 O O . ALA A 1 96 ? 12.806 -21.183 -59.274 1.00 42.97 96 ALA A O 1
ATOM 726 N N . VAL A 1 97 ? 11.637 -19.873 -57.861 1.00 39.78 97 VAL A N 1
ATOM 727 C CA . VAL A 1 97 ? 10.497 -20.777 -57.648 1.00 39.78 97 VAL A CA 1
ATOM 728 C C . VAL A 1 97 ? 9.263 -19.934 -57.312 1.00 39.78 97 VAL A C 1
ATOM 730 O O . VAL A 1 97 ? 9.309 -19.063 -56.447 1.00 39.78 97 VAL A O 1
ATOM 733 N N . ALA A 1 98 ? 8.190 -20.166 -58.062 1.00 38.34 98 ALA A N 1
ATOM 734 C CA . ALA A 1 98 ? 6.925 -19.446 -58.023 1.00 38.34 98 ALA A CA 1
ATOM 735 C C . ALA A 1 98 ? 5.979 -19.950 -56.907 1.00 38.34 98 ALA A C 1
ATOM 737 O O . ALA A 1 98 ? 5.923 -21.153 -56.671 1.00 38.34 98 ALA A O 1
ATOM 738 N N . GLU A 1 99 ? 5.281 -19.003 -56.256 1.00 41.28 99 GLU A N 1
ATOM 739 C CA . GLU A 1 99 ? 3.828 -18.909 -55.938 1.00 41.28 99 GLU A CA 1
ATOM 740 C C . GLU A 1 99 ? 2.997 -20.210 -55.748 1.00 41.28 99 GLU A C 1
ATOM 742 O O . GLU A 1 99 ? 3.128 -21.153 -56.528 1.00 41.28 99 GLU A O 1
ATOM 747 N N . PRO A 1 100 ? 2.025 -20.245 -54.803 1.00 44.03 100 PRO A N 1
ATOM 748 C CA . PRO A 1 100 ? 0.780 -19.504 -55.044 1.00 44.03 100 PRO A CA 1
ATOM 749 C C . PRO A 1 100 ? 0.093 -18.874 -53.822 1.00 44.03 100 PRO A C 1
ATOM 751 O O . PRO A 1 100 ? 0.019 -19.443 -52.732 1.00 44.03 100 PRO A O 1
ATOM 754 N N . GLY A 1 101 ? -0.479 -17.697 -54.072 1.00 39.44 101 GLY A N 1
ATOM 755 C CA . GLY A 1 101 ? -1.298 -16.935 -53.144 1.00 39.44 101 GLY A CA 1
ATOM 756 C C . GLY A 1 101 ? -2.650 -17.525 -52.730 1.00 39.44 101 GLY A C 1
ATOM 757 O O . GLY A 1 101 ? -3.164 -18.510 -53.261 1.00 39.44 101 GLY A O 1
ATOM 758 N N . LEU A 1 102 ? -3.253 -16.812 -51.780 1.00 35.62 102 LEU A N 1
ATOM 759 C CA . LEU A 1 102 ? -4.672 -16.851 -51.452 1.00 35.62 102 LEU A CA 1
ATOM 760 C C . LEU A 1 102 ? -5.060 -15.455 -50.926 1.00 35.62 102 LEU A C 1
ATOM 762 O O . LEU A 1 102 ? -4.588 -15.035 -49.872 1.00 35.62 102 LEU A O 1
ATOM 766 N N . GLY A 1 103 ? -5.859 -14.702 -51.690 1.00 37.66 103 GLY A N 1
ATOM 767 C CA . GLY A 1 103 ? -6.579 -13.519 -51.183 1.00 37.66 103 GLY A CA 1
ATOM 768 C C . GLY A 1 103 ? -7.866 -13.927 -50.438 1.00 37.66 103 GLY A C 1
ATOM 769 O O . GLY A 1 103 ? -8.031 -15.106 -50.130 1.00 37.66 103 GLY A O 1
ATOM 770 N N . PRO A 1 104 ? -8.882 -13.050 -50.330 1.00 47.94 104 PRO A N 1
ATOM 771 C CA . PRO A 1 104 ? -8.904 -11.776 -49.595 1.00 47.94 104 PRO A CA 1
ATOM 772 C C . PRO A 1 104 ? -10.098 -11.658 -48.597 1.00 47.94 104 PRO A C 1
ATOM 774 O O . PRO A 1 104 ? -11.113 -12.321 -48.784 1.00 47.94 104 PRO A O 1
ATOM 777 N N . ASP A 1 105 ? -9.988 -10.712 -47.640 1.00 41.25 105 ASP A N 1
ATOM 778 C CA . ASP A 1 105 ? -11.062 -9.971 -46.908 1.00 41.25 105 ASP A CA 1
ATOM 779 C C . ASP A 1 105 ? -12.070 -10.759 -46.021 1.00 41.25 105 ASP A C 1
ATOM 781 O O . ASP A 1 105 ? -12.062 -11.988 -46.038 1.00 41.25 105 ASP A O 1
ATOM 785 N N . PRO A 1 106 ? -13.036 -10.144 -45.286 1.00 48.84 106 PRO A N 1
ATOM 786 C CA . PRO A 1 106 ? -13.193 -8.775 -44.745 1.00 48.84 106 PRO A CA 1
ATOM 787 C C . PRO A 1 106 ? -13.677 -8.766 -43.264 1.00 48.84 106 PRO A C 1
ATOM 789 O O . PRO A 1 106 ? -14.294 -9.724 -42.828 1.00 48.84 106 PRO A O 1
ATOM 792 N N . THR A 1 107 ? -13.538 -7.666 -42.508 1.00 41.44 107 THR A N 1
ATOM 793 C CA . THR A 1 107 ? -14.612 -7.130 -41.622 1.00 41.44 107 THR A CA 1
ATOM 794 C C . THR A 1 107 ? -14.144 -5.886 -40.862 1.00 41.44 107 THR A C 1
ATOM 796 O O . THR A 1 107 ? -13.317 -5.982 -39.967 1.00 41.44 107 THR A O 1
ATOM 799 N N . LYS A 1 108 ? -14.745 -4.746 -41.230 1.00 48.22 108 LYS A N 1
ATOM 800 C CA . LYS A 1 108 ? -15.342 -3.718 -40.358 1.00 48.22 108 LYS A CA 1
ATOM 801 C C . LYS A 1 108 ? -14.581 -3.357 -39.075 1.00 48.22 108 LYS A C 1
ATOM 803 O O . LYS A 1 108 ? -14.617 -4.119 -38.127 1.00 48.22 108 LYS A O 1
ATOM 808 N N . ASP A 1 109 ? -14.130 -2.107 -38.992 1.00 50.28 109 ASP A N 1
ATOM 809 C CA . ASP A 1 109 ? -14.745 -1.210 -38.012 1.00 50.28 109 ASP A CA 1
ATOM 810 C C . ASP A 1 109 ? -14.674 0.252 -38.460 1.00 50.28 109 ASP A C 1
ATOM 812 O O . ASP A 1 109 ? -13.627 0.832 -38.747 1.00 50.28 109 ASP A O 1
ATOM 816 N N . THR A 1 110 ? -15.871 0.809 -38.581 1.00 46.12 110 THR A N 1
ATOM 817 C CA . THR A 1 110 ? -16.183 2.165 -38.996 1.00 46.12 110 THR A CA 1
ATOM 818 C C . THR A 1 110 ? -16.158 3.067 -37.762 1.00 46.12 110 THR A C 1
ATOM 820 O O . THR A 1 110 ? -16.884 2.825 -36.807 1.00 46.12 110 THR A O 1
ATOM 823 N N . ILE A 1 111 ? -15.314 4.096 -37.812 1.00 51.69 111 ILE A N 1
ATOM 824 C CA . ILE A 1 111 ? -15.475 5.471 -37.298 1.00 51.69 111 ILE A CA 1
ATOM 825 C C . ILE A 1 111 ? -16.666 5.724 -36.347 1.00 51.69 111 ILE A C 1
ATOM 827 O O . ILE A 1 111 ? -17.817 5.642 -36.775 1.00 51.69 111 ILE A O 1
ATOM 831 N N . ILE A 1 112 ? -16.381 6.262 -35.150 1.00 57.53 112 ILE A N 1
ATOM 832 C CA . ILE A 1 112 ? -17.218 7.311 -34.538 1.00 57.53 112 ILE A CA 1
ATOM 833 C C . ILE A 1 112 ? -16.313 8.415 -33.968 1.00 57.53 112 ILE A C 1
ATOM 835 O O . ILE A 1 112 ? -15.663 8.251 -32.938 1.00 57.53 112 ILE A O 1
ATOM 839 N N . ASP A 1 113 ? -16.293 9.542 -34.676 1.00 55.50 113 ASP A N 1
ATOM 840 C CA . ASP A 1 113 ? -15.793 10.844 -34.238 1.00 55.50 113 ASP A CA 1
ATOM 841 C C . ASP A 1 113 ? -16.923 11.555 -33.470 1.00 55.50 113 ASP A C 1
ATOM 843 O O . ASP A 1 113 ? -17.967 11.864 -34.045 1.00 55.50 113 ASP A O 1
ATOM 847 N N . VAL A 1 114 ? -16.757 11.758 -32.158 1.00 52.84 114 VAL A N 1
ATOM 848 C CA . VAL A 1 114 ? -17.671 12.565 -31.330 1.00 52.84 114 VAL A CA 1
ATOM 849 C C . VAL A 1 114 ? -16.924 13.810 -30.862 1.00 52.84 114 VAL A C 1
ATOM 851 O O . VAL A 1 114 ? -16.489 13.913 -29.716 1.00 52.84 114 VAL A O 1
ATOM 854 N N . VAL A 1 115 ? -16.793 14.783 -31.762 1.00 47.69 115 VAL A N 1
ATOM 855 C CA . VAL A 1 115 ? -16.542 16.184 -31.410 1.00 47.69 115 VAL A CA 1
ATOM 856 C C . VAL A 1 115 ? -17.867 16.943 -31.497 1.00 47.69 115 VAL A C 1
ATOM 858 O O . VAL A 1 115 ? -18.402 17.181 -32.575 1.00 47.69 115 VAL A O 1
ATOM 861 N N . GLY A 1 116 ? -18.392 17.344 -30.339 1.00 40.41 116 GLY A N 1
ATOM 862 C CA . GLY A 1 116 ? -19.561 18.215 -30.220 1.00 40.41 116 GLY A CA 1
ATOM 863 C C . GLY A 1 116 ? -19.638 18.854 -28.831 1.00 40.41 116 GLY A C 1
ATOM 864 O O . GLY A 1 116 ? -20.135 18.244 -27.892 1.00 40.41 116 GLY A O 1
ATOM 865 N N . ALA A 1 117 ? -19.111 20.074 -28.698 1.00 48.72 117 ALA A N 1
ATOM 866 C CA . ALA A 1 117 ? -19.320 20.981 -27.555 1.00 48.72 117 ALA A CA 1
ATOM 867 C C . ALA A 1 117 ? -20.769 21.549 -27.557 1.00 48.72 117 ALA A C 1
ATOM 869 O O . ALA A 1 117 ? -21.492 21.261 -28.513 1.00 48.72 117 ALA A O 1
ATOM 870 N N . PRO A 1 118 ? -21.217 22.447 -26.641 1.00 48.25 118 PRO A N 1
ATOM 871 C CA . PRO A 1 118 ? -20.700 22.912 -25.341 1.00 48.25 118 PRO A CA 1
ATOM 872 C C . PRO A 1 118 ? -21.769 22.827 -24.211 1.00 48.25 118 PRO A C 1
ATOM 874 O O . PRO A 1 118 ? -22.961 22.765 -24.489 1.00 48.25 118 PRO A O 1
ATOM 877 N N . LEU A 1 119 ? -21.392 22.932 -22.930 1.00 46.62 119 LEU A N 1
ATOM 878 C CA . LEU A 1 119 ? -22.347 23.279 -21.859 1.00 46.62 119 LEU A CA 1
ATOM 879 C C . LEU A 1 119 ? -21.762 24.380 -20.963 1.00 46.62 119 LEU A C 1
ATOM 881 O O . LEU A 1 119 ? -20.675 24.244 -20.408 1.00 46.62 119 LEU A O 1
ATOM 885 N N . THR A 1 120 ? -22.489 25.492 -20.869 1.00 54.19 120 THR A N 1
ATOM 886 C CA . THR A 1 120 ? -22.263 26.616 -19.951 1.00 54.19 120 THR A CA 1
ATOM 887 C C . THR A 1 120 ? -22.618 26.224 -18.511 1.00 54.19 120 THR A C 1
ATOM 889 O O . THR A 1 120 ? -23.550 25.441 -18.323 1.00 54.19 120 THR A O 1
ATOM 892 N N . PRO A 1 121 ? -21.991 26.812 -17.473 1.00 57.16 121 PRO A N 1
ATOM 893 C CA . PRO A 1 121 ? -22.592 26.854 -16.149 1.00 57.16 121 PRO A CA 1
ATOM 894 C C . PRO A 1 121 ? -23.179 28.244 -15.871 1.00 57.16 121 PRO A C 1
ATOM 896 O O . PRO A 1 121 ? -22.536 29.274 -16.077 1.00 57.16 121 PRO A O 1
ATOM 899 N N . ASN A 1 122 ? -24.425 28.246 -15.403 1.00 41.19 122 ASN A N 1
ATOM 900 C CA . ASN A 1 122 ? -25.077 29.361 -14.728 1.00 41.19 122 ASN A CA 1
ATOM 901 C C . ASN A 1 122 ? -25.328 28.939 -13.269 1.00 41.19 122 ASN A C 1
ATOM 903 O O . ASN A 1 122 ? -25.624 27.766 -13.033 1.00 41.19 122 ASN A O 1
ATOM 907 N N . SER A 1 123 ? -25.312 29.935 -12.374 1.00 43.41 123 SER A N 1
ATOM 908 C CA . SER A 1 123 ? -25.448 29.921 -10.899 1.00 43.41 123 SER A CA 1
ATOM 909 C C . SER A 1 123 ? -24.176 29.685 -10.090 1.00 43.41 123 SER A C 1
ATOM 911 O O . SER A 1 123 ? -23.657 28.551 -10.078 1.00 43.41 123 SER A O 1
#

Secondary structure (DSSP, 8-state):
-PPPTTS-HHHHHHHHHHHHHTT--SSPPPPHHHHHHHHHHHHHHHHHHHHHHHHHHHHHHHHHHHHHHHHHHHTTTT---------------------------------------------

Foldseek 3Di:
DDDDPVQDPVNVVVVVVVCVVVVHDPDDDPDPVNVVVVVVVVVVVVVVVVVVVVVVVVVVVVVVVVVVVVVCVVVCVPDDDDPDPDDDDDDDDDDDDDDDDDDDDDDDDDDDDDDDDDDDDDD

Sequence (123 aa):
MKLPSSVGQKKIKALEQMLLELGVELSPTPTEELVHMFNELRSDLVLLYELKQACANCEYELQMLRHRHEALARAGVLGGPATPASGPAPASAEPAVAEPGLGPDPTKDTIIDVVGAPLTPNS

Organism: Equus caballus (NCBI:txid9796)

Radius of gyration: 36.5 Å; chains: 1; bounding box: 70×51×92 Å

InterPro domains:
  IPR008468 DNA methyltransferase 1-associated 1 [PF05499] (1-75)
  IPR027109 SWR1-complex protein 4/DNA methyltransferase 1-associated protein 1 [PTHR12855] (2-88)